Protein AF-X1DL92-F1 (afdb_monomer_lite)

Sequence (119 aa):
MEKFINFISDNTEAPFLIDSPSVDVKISGVKYAMEVGLKRRIVYNSIIPESEPKELEAIKEAGVENVIVLAYKGGAITSKDRIKAVMEFLPRVEEAGIVKPIIDTYVFDIPSLSLATKA

pLDDT: mean 94.38, std 3.12, range [76.06, 98.25]

Secondary structure (DSSP, 8-state):
-HHHHHHHHHH--S-EEEE-S-HHHHHHHHHHHHHTT-TTTEEEEEE-TT--HHHHHHHHHHT--EEEEE---TT--SHHHHHHHHHHHHHHHHHTT--EEEEE----STTTHHHHTT-

Structure (mmCIF, N/CA/C/O backbone):
data_AF-X1DL92-F1
#
_entry.id   AF-X1DL92-F1
#
loop_
_atom_site.group_PDB
_atom_site.id
_atom_site.type_symbol
_atom_site.label_atom_id
_atom_site.label_alt_id
_atom_site.label_comp_id
_atom_site.label_asym_id
_atom_site.label_entity_id
_atom_site.label_seq_id
_atom_site.pdbx_PDB_ins_code
_at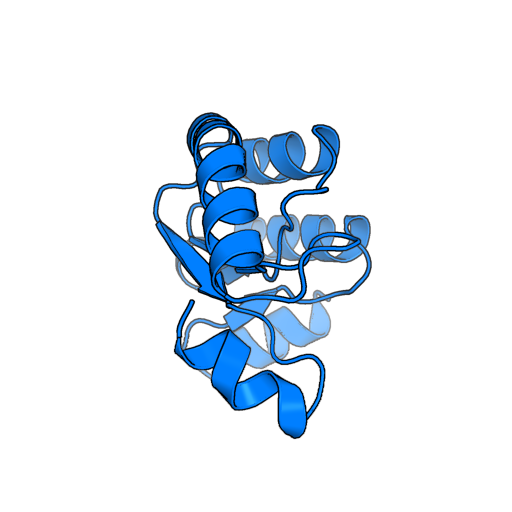om_site.Cartn_x
_atom_site.Cartn_y
_atom_site.Cartn_z
_atom_site.occupancy
_atom_site.B_iso_or_equiv
_atom_site.auth_seq_id
_atom_site.auth_comp_id
_atom_site.auth_asym_id
_atom_site.auth_atom_id
_atom_site.pdbx_PDB_model_num
ATOM 1 N N . MET A 1 1 ? -15.053 9.324 2.665 1.00 92.94 1 MET A N 1
ATOM 2 C CA . MET A 1 1 ? -14.355 8.138 3.196 1.00 92.94 1 MET A CA 1
ATOM 3 C C . MET A 1 1 ? -15.030 7.624 4.467 1.00 92.94 1 MET A C 1
ATOM 5 O O . MET A 1 1 ? -15.488 6.495 4.458 1.00 92.94 1 MET A O 1
ATOM 9 N N . GLU A 1 2 ? -15.208 8.454 5.498 1.00 95.81 2 GLU A N 1
ATOM 10 C CA . GLU A 1 2 ? -15.801 8.081 6.804 1.00 95.81 2 GLU A CA 1
ATOM 11 C C . GLU A 1 2 ? -17.098 7.257 6.727 1.00 95.81 2 GLU A C 1
ATOM 13 O O . GLU A 1 2 ? -17.177 6.181 7.307 1.00 95.81 2 GLU A O 1
ATOM 18 N N . LYS A 1 3 ? -18.092 7.698 5.936 1.00 97.38 3 LYS A N 1
ATOM 19 C CA . LYS A 1 3 ? -19.358 6.958 5.754 1.00 97.38 3 LYS A CA 1
ATOM 20 C C . LYS A 1 3 ? -19.151 5.515 5.274 1.00 97.38 3 LYS A C 1
ATOM 22 O O . LYS A 1 3 ? -19.897 4.632 5.679 1.00 97.38 3 LYS A O 1
ATOM 27 N N . PHE A 1 4 ? -18.155 5.282 4.416 1.00 97.75 4 PHE A N 1
ATOM 28 C CA . PHE A 1 4 ? -17.826 3.947 3.914 1.00 97.75 4 PHE A CA 1
ATOM 29 C C . PHE A 1 4 ? -17.064 3.124 4.950 1.00 97.75 4 PHE A C 1
ATOM 31 O O . PHE A 1 4 ? -17.328 1.932 5.067 1.00 97.75 4 PHE A O 1
ATOM 38 N N . ILE A 1 5 ? -16.174 3.762 5.721 1.00 97.81 5 ILE A N 1
ATOM 39 C CA . ILE A 1 5 ? -15.469 3.119 6.836 1.00 97.81 5 ILE A CA 1
ATOM 40 C C . ILE A 1 5 ? -16.477 2.621 7.877 1.00 97.81 5 ILE A C 1
ATOM 42 O O . ILE A 1 5 ? -16.413 1.455 8.239 1.00 97.81 5 ILE A O 1
ATOM 46 N N . ASN A 1 6 ? -17.448 3.449 8.276 1.00 97.69 6 ASN A N 1
ATOM 47 C CA . ASN A 1 6 ? -18.482 3.040 9.236 1.00 97.69 6 ASN A CA 1
ATOM 48 C C . ASN A 1 6 ? -19.351 1.915 8.683 1.00 97.69 6 ASN A C 1
ATOM 50 O O . ASN A 1 6 ? -19.563 0.898 9.333 1.00 97.69 6 ASN A O 1
ATOM 54 N N . PHE A 1 7 ? -19.803 2.059 7.435 1.00 98.25 7 PHE A N 1
ATOM 55 C CA . PHE A 1 7 ? -20.598 1.018 6.799 1.00 98.25 7 PHE A CA 1
ATOM 56 C C . PHE A 1 7 ? -19.869 -0.332 6.792 1.00 98.25 7 PHE A C 1
ATOM 58 O O . PHE A 1 7 ? -20.466 -1.344 7.151 1.00 98.25 7 PHE A O 1
ATOM 65 N N . ILE A 1 8 ? -18.587 -0.370 6.411 1.00 97.88 8 ILE A N 1
ATOM 66 C CA . ILE A 1 8 ? -17.852 -1.637 6.359 1.00 97.88 8 ILE A CA 1
ATOM 67 C C . ILE A 1 8 ? -17.492 -2.151 7.758 1.00 97.88 8 ILE A C 1
ATOM 69 O O . ILE A 1 8 ? -17.568 -3.357 7.985 1.00 97.88 8 ILE A O 1
ATOM 73 N N . SER A 1 9 ? -17.150 -1.278 8.711 1.00 96.88 9 SER A N 1
ATOM 74 C CA . SER A 1 9 ? -16.814 -1.698 10.075 1.00 96.88 9 SER A CA 1
ATOM 75 C C . SER A 1 9 ? -18.001 -2.300 10.813 1.00 96.88 9 SER A C 1
ATOM 77 O O . SER A 1 9 ? -17.802 -3.249 11.563 1.00 96.88 9 SER A O 1
ATOM 79 N N . ASP A 1 10 ? -19.212 -1.801 10.557 1.00 97.75 10 ASP A N 1
ATOM 80 C CA . ASP A 1 10 ? -20.441 -2.253 11.220 1.00 97.75 10 ASP A CA 1
ATOM 81 C C . ASP A 1 10 ? -20.980 -3.573 10.646 1.00 97.75 10 ASP A C 1
ATOM 83 O O . ASP A 1 10 ? -21.761 -4.265 11.296 1.00 97.75 10 ASP A O 1
ATOM 87 N N . ASN A 1 11 ? -20.593 -3.924 9.414 1.00 98.19 11 ASN A N 1
ATOM 88 C CA . ASN A 1 11 ? -21.170 -5.056 8.680 1.00 98.19 11 ASN A CA 1
ATOM 89 C C . ASN A 1 11 ? -20.204 -6.233 8.481 1.00 98.19 11 ASN A C 1
ATOM 91 O O . ASN A 1 11 ? -20.610 -7.283 7.983 1.00 98.19 11 ASN A O 1
ATOM 95 N N . THR A 1 12 ? -18.927 -6.090 8.833 1.00 97.56 12 THR A N 1
ATOM 96 C CA . THR A 1 12 ? -17.949 -7.181 8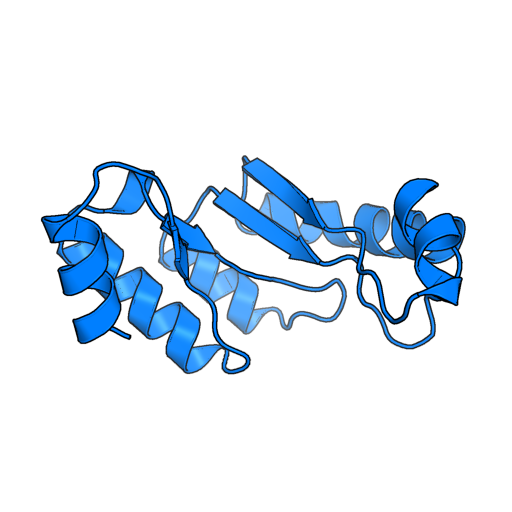.754 1.00 97.56 12 THR A CA 1
ATOM 97 C C . THR A 1 12 ? -16.787 -6.940 9.707 1.00 97.56 12 THR A C 1
ATOM 99 O O . THR A 1 12 ? -16.496 -5.798 10.037 1.00 97.56 12 THR A O 1
ATOM 102 N N . GLU A 1 13 ? -16.081 -8.005 10.093 1.00 96.50 13 GLU A N 1
ATOM 103 C CA . GLU A 1 13 ? -14.789 -7.941 10.799 1.00 96.50 13 GLU A CA 1
ATOM 104 C C . GLU A 1 13 ? -13.582 -8.086 9.862 1.00 96.50 13 GLU A C 1
ATOM 106 O O . GLU A 1 13 ? -12.429 -8.002 10.290 1.00 96.50 13 GLU A O 1
ATOM 111 N N . ALA A 1 14 ? -13.827 -8.285 8.564 1.00 97.31 14 ALA A N 1
ATOM 112 C CA . ALA A 1 14 ? -12.762 -8.396 7.580 1.00 97.31 14 ALA A CA 1
ATOM 113 C C . ALA A 1 14 ? -11.900 -7.117 7.535 1.00 97.31 14 ALA A C 1
ATOM 115 O O . ALA A 1 14 ? -12.404 -6.007 7.783 1.00 97.31 14 ALA A O 1
ATOM 116 N N . PRO A 1 15 ? -10.601 -7.249 7.212 1.00 96.06 15 PRO A N 1
ATOM 117 C CA . PRO A 1 15 ? -9.789 -6.102 6.850 1.00 96.06 15 PRO A CA 1
ATOM 118 C C . PRO A 1 15 ? -10.274 -5.499 5.526 1.00 96.06 15 PRO A C 1
ATOM 120 O O . PRO A 1 15 ? -10.863 -6.189 4.692 1.00 96.06 15 PRO A O 1
ATOM 123 N N . PHE A 1 16 ? -10.010 -4.214 5.321 1.00 97.25 16 PHE A N 1
ATOM 124 C CA . PHE A 1 16 ? -10.427 -3.484 4.128 1.00 97.25 16 PHE A CA 1
ATOM 125 C C . PHE A 1 16 ? -9.368 -2.472 3.686 1.00 97.25 16 PHE A C 1
ATOM 127 O O . PHE A 1 16 ? -8.517 -2.032 4.465 1.00 97.25 16 PHE A O 1
ATOM 134 N N . LEU A 1 17 ? -9.428 -2.115 2.405 1.00 97.62 17 LEU A N 1
ATOM 135 C CA . LEU A 1 17 ? -8.522 -1.149 1.803 1.00 97.62 17 LEU A CA 1
ATOM 136 C C . LEU A 1 17 ? -9.050 0.273 2.010 1.00 97.62 17 LEU A C 1
ATOM 138 O O . LEU A 1 17 ? -10.218 0.555 1.735 1.00 97.62 17 LEU A O 1
ATOM 142 N N . ILE A 1 18 ? -8.179 1.180 2.447 1.00 97.19 18 ILE A N 1
ATOM 143 C CA . ILE A 1 18 ? -8.396 2.618 2.277 1.00 97.19 18 ILE A CA 1
ATOM 144 C C . ILE A 1 18 ? -7.874 2.973 0.891 1.00 97.19 18 ILE A C 1
ATOM 146 O O . ILE A 1 18 ? -6.661 3.025 0.689 1.00 97.19 18 ILE A O 1
ATOM 150 N N . ASP A 1 19 ? -8.795 3.189 -0.043 1.00 97.00 19 ASP A N 1
ATOM 151 C CA . ASP A 1 19 ? -8.485 3.338 -1.462 1.00 97.00 19 ASP A CA 1
ATOM 152 C C . ASP A 1 19 ? -9.055 4.638 -2.031 1.00 97.00 19 ASP A C 1
ATOM 154 O O . ASP A 1 19 ? -10.230 4.971 -1.848 1.00 97.00 19 ASP A O 1
ATOM 158 N N . SER A 1 20 ? -8.190 5.404 -2.685 1.00 95.62 20 SER A N 1
ATOM 159 C CA . SER A 1 20 ? -8.539 6.626 -3.395 1.00 95.62 20 SER A CA 1
ATOM 160 C C . SER A 1 20 ? -7.368 7.062 -4.281 1.00 95.62 20 SER A C 1
ATOM 162 O O . SER A 1 20 ? -6.218 7.005 -3.840 1.00 95.62 20 SER A O 1
ATOM 164 N N . PRO A 1 21 ? -7.631 7.617 -5.480 1.00 91.69 21 PRO A N 1
ATOM 165 C CA . PRO A 1 21 ? -6.584 8.225 -6.303 1.00 91.69 21 PRO A CA 1
ATOM 166 C C . PRO A 1 21 ? -5.986 9.491 -5.665 1.00 91.69 21 PRO A C 1
ATOM 168 O O . PRO A 1 21 ? -4.899 9.921 -6.034 1.00 91.69 21 PRO A O 1
ATOM 171 N N . SER A 1 22 ? -6.689 10.112 -4.712 1.00 93.69 22 SER A N 1
ATOM 172 C CA . SER A 1 22 ? -6.203 11.266 -3.953 1.00 93.69 22 SER A CA 1
ATOM 173 C C . SER A 1 22 ? -5.524 10.827 -2.656 1.00 93.69 22 SER A C 1
ATOM 175 O O . SER A 1 22 ? -6.163 10.201 -1.802 1.00 93.69 22 SER A O 1
ATOM 177 N N . VAL A 1 23 ? -4.260 11.230 -2.490 1.00 91.81 23 VAL A N 1
ATOM 178 C CA . VAL A 1 23 ? -3.463 11.032 -1.268 1.00 91.81 23 VAL A CA 1
ATOM 179 C C . VAL A 1 23 ? -4.152 11.648 -0.052 1.00 91.81 23 VAL A C 1
ATOM 181 O O . VAL A 1 23 ? -4.310 10.972 0.962 1.00 91.81 23 VAL A O 1
ATOM 184 N N . ASP A 1 24 ? -4.643 12.884 -0.163 1.00 92.62 24 ASP A N 1
ATOM 185 C CA . ASP A 1 24 ? -5.295 13.589 0.948 1.00 92.62 24 ASP A CA 1
ATOM 186 C C . ASP A 1 24 ? -6.532 12.838 1.460 1.00 92.62 24 ASP A C 1
ATOM 188 O O . ASP A 1 24 ? -6.741 12.712 2.669 1.00 92.62 24 ASP A O 1
ATOM 192 N N . VAL A 1 25 ? -7.323 12.260 0.548 1.00 95.69 25 VAL A N 1
ATOM 193 C CA . VAL A 1 25 ? -8.487 11.437 0.908 1.00 95.69 25 VAL A CA 1
ATOM 194 C C . VAL A 1 25 ? -8.058 10.144 1.607 1.00 95.69 25 VAL A C 1
ATOM 196 O O . VAL A 1 25 ? -8.697 9.757 2.589 1.00 95.69 25 VAL A O 1
ATOM 199 N N . LYS A 1 26 ? -6.978 9.487 1.156 1.00 94.88 26 LYS A N 1
ATOM 200 C CA . LYS A 1 26 ? -6.442 8.291 1.830 1.00 94.88 26 LYS A CA 1
ATOM 201 C C . LYS A 1 26 ? -5.949 8.628 3.236 1.00 94.88 26 LYS A C 1
ATOM 203 O O . LYS A 1 26 ? -6.324 7.947 4.184 1.00 94.88 26 LYS A O 1
ATOM 208 N N . ILE A 1 27 ? -5.170 9.699 3.396 1.00 92.88 27 ILE A N 1
ATOM 209 C CA . ILE A 1 27 ? -4.647 10.130 4.702 1.00 92.88 27 ILE A CA 1
ATOM 210 C C . ILE A 1 27 ? -5.781 10.516 5.657 1.00 92.88 27 ILE A C 1
ATOM 212 O O . ILE A 1 27 ? -5.767 10.101 6.815 1.00 92.88 27 ILE A O 1
ATOM 216 N N . SER A 1 28 ? -6.794 11.247 5.185 1.00 94.50 28 SER A N 1
ATOM 217 C CA . SER A 1 28 ? -7.995 11.542 5.979 1.00 94.50 28 SER A CA 1
ATOM 218 C C . SER A 1 28 ? -8.726 10.262 6.405 1.00 94.50 28 SER A C 1
ATOM 220 O O . SER A 1 28 ? -9.087 10.123 7.572 1.00 94.50 28 SER A O 1
ATOM 222 N N . GLY A 1 29 ? -8.876 9.292 5.497 1.00 96.00 29 GLY A N 1
ATOM 223 C CA . GLY A 1 29 ? -9.473 7.988 5.792 1.00 96.00 29 GLY A CA 1
ATOM 224 C C . GLY A 1 29 ? -8.712 7.181 6.837 1.00 96.00 29 GLY A C 1
ATOM 225 O O . GLY A 1 29 ? -9.318 6.629 7.750 1.00 96.00 29 GLY A O 1
ATOM 226 N N . VAL A 1 30 ? -7.384 7.142 6.723 1.00 95.31 30 VAL A N 1
ATOM 227 C CA . VAL A 1 30 ? -6.509 6.492 7.702 1.00 95.31 30 VAL A CA 1
ATOM 228 C C . VAL A 1 30 ? -6.667 7.135 9.073 1.00 95.31 30 VAL A C 1
ATOM 230 O O . VAL A 1 30 ? -6.873 6.414 10.043 1.00 95.31 30 VAL A O 1
ATOM 233 N N . LYS A 1 31 ? -6.590 8.470 9.165 1.00 94.38 31 LYS A N 1
ATOM 234 C CA . LYS A 1 31 ? -6.723 9.190 10.441 1.00 94.38 31 LYS A CA 1
ATOM 235 C C . LYS A 1 31 ? -8.041 8.848 11.126 1.00 94.38 31 LYS A C 1
ATOM 237 O O . LYS A 1 31 ? -8.027 8.416 12.274 1.00 94.38 31 LYS A O 1
ATOM 242 N N . TYR A 1 32 ? -9.141 8.913 10.381 1.00 96.19 32 TYR A N 1
ATOM 243 C CA . TYR A 1 32 ? -10.449 8.526 10.894 1.00 96.19 32 TYR A CA 1
ATOM 244 C C . TYR A 1 32 ? -10.484 7.069 11.373 1.00 96.19 32 TYR A C 1
ATOM 246 O O . TYR A 1 32 ? -10.922 6.787 12.483 1.00 96.19 32 TYR A O 1
ATOM 254 N N . ALA A 1 33 ? -9.968 6.128 10.576 1.00 95.69 33 ALA A N 1
ATOM 255 C CA . ALA A 1 33 ? -9.913 4.721 10.963 1.00 95.69 33 ALA A CA 1
ATOM 256 C C . ALA A 1 33 ? -9.076 4.481 12.233 1.00 95.69 33 ALA A C 1
ATOM 258 O O . ALA A 1 33 ? -9.416 3.605 13.028 1.00 95.69 33 ALA A O 1
ATOM 259 N N . MET A 1 34 ? -8.006 5.251 12.450 1.00 93.44 34 MET A N 1
ATOM 260 C CA . MET A 1 34 ? -7.239 5.204 13.698 1.00 93.44 34 MET A CA 1
ATOM 261 C C . MET A 1 34 ? -8.063 5.714 14.885 1.00 93.44 34 MET A C 1
ATOM 263 O O . MET A 1 34 ? -8.077 5.060 15.927 1.00 93.44 34 MET A O 1
ATOM 267 N N . GLU A 1 35 ? -8.780 6.830 14.723 1.00 94.56 35 GLU A N 1
ATOM 268 C CA . GLU A 1 35 ? -9.638 7.425 15.761 1.00 94.56 35 GLU A CA 1
ATOM 269 C C . GLU A 1 35 ? -10.735 6.464 16.233 1.00 94.56 35 GLU A C 1
ATOM 271 O O . GLU A 1 35 ? -10.995 6.366 17.432 1.00 94.56 35 GLU A O 1
ATOM 276 N N . VAL A 1 36 ? -11.332 5.701 15.314 1.00 95.69 36 VAL A N 1
ATOM 277 C CA . VAL A 1 36 ? -12.379 4.715 15.638 1.00 95.69 36 VAL A CA 1
ATOM 278 C C . VAL A 1 36 ? -11.833 3.322 15.988 1.00 95.69 36 VAL A C 1
ATOM 280 O O . VAL A 1 36 ? -12.592 2.362 16.095 1.00 95.69 36 VAL A O 1
ATOM 283 N N . GLY A 1 37 ? -10.517 3.178 16.184 1.00 94.56 37 GLY A N 1
ATOM 284 C CA . GLY A 1 37 ? -9.905 1.938 16.677 1.00 94.56 37 GLY A CA 1
ATOM 285 C C . GLY A 1 37 ? -9.727 0.827 15.634 1.00 94.56 37 GLY A C 1
ATOM 286 O O . GLY A 1 37 ? -9.468 -0.322 15.990 1.00 94.56 37 GLY A O 1
ATOM 287 N N . LEU A 1 38 ? -9.795 1.144 14.340 1.00 95.44 38 LEU A N 1
ATOM 288 C CA . LEU A 1 38 ? -9.699 0.182 13.233 1.00 95.44 38 LEU A CA 1
ATOM 289 C C . LEU A 1 38 ? -8.263 -0.030 12.722 1.00 95.44 38 LEU A C 1
ATOM 291 O O . LEU A 1 38 ? -8.071 -0.633 11.666 1.00 95.44 38 LEU A O 1
ATOM 295 N N . LYS A 1 39 ? -7.237 0.395 13.477 1.00 92.12 39 LYS A N 1
ATOM 296 C CA . LYS A 1 39 ? -5.809 0.310 13.093 1.00 92.12 39 LYS A CA 1
ATOM 297 C C . LYS A 1 39 ? -5.413 -1.035 12.473 1.00 92.12 39 LYS A C 1
ATOM 299 O O . LYS A 1 39 ? -4.703 -1.080 11.475 1.00 92.12 39 LYS A O 1
ATOM 304 N N . ARG A 1 40 ? -5.849 -2.148 13.074 1.00 91.69 40 ARG A N 1
ATOM 305 C CA . ARG A 1 40 ? -5.475 -3.508 12.637 1.00 91.69 40 ARG A CA 1
ATOM 306 C C . ARG A 1 40 ? -6.272 -4.023 11.437 1.00 91.69 40 ARG A C 1
ATOM 308 O O . ARG A 1 40 ? -5.922 -5.073 10.908 1.00 91.69 40 ARG A O 1
ATOM 315 N N . ARG A 1 41 ? -7.338 -3.323 11.047 1.00 94.38 41 ARG A N 1
ATOM 316 C CA . ARG A 1 41 ? -8.269 -3.721 9.984 1.00 94.38 41 ARG A CA 1
ATOM 317 C C . ARG A 1 41 ? -8.044 -2.960 8.680 1.00 94.38 41 ARG A C 1
ATOM 319 O O . ARG A 1 41 ? -8.544 -3.396 7.651 1.00 94.38 41 ARG A O 1
ATOM 326 N N . ILE A 1 42 ? -7.286 -1.867 8.701 1.00 95.69 42 ILE A N 1
ATOM 327 C CA . ILE A 1 42 ? -7.000 -1.098 7.491 1.00 95.69 42 ILE A CA 1
ATOM 328 C C . ILE A 1 42 ? -5.716 -1.552 6.796 1.00 95.69 42 ILE A C 1
ATOM 330 O O . ILE A 1 42 ? -4.711 -1.889 7.433 1.00 95.69 42 ILE A O 1
ATOM 334 N N . VAL A 1 43 ? -5.753 -1.490 5.470 1.00 96.94 43 VAL A N 1
ATOM 335 C CA . VAL A 1 43 ? -4.588 -1.576 4.587 1.00 96.94 43 VAL A CA 1
ATOM 336 C C . VAL A 1 43 ? -4.609 -0.355 3.672 1.00 96.94 43 VAL A C 1
ATOM 338 O O . VAL A 1 43 ? -5.640 -0.034 3.081 1.00 96.94 43 VAL A O 1
ATOM 341 N N . TYR A 1 44 ? -3.491 0.355 3.561 1.00 97.50 44 TYR A N 1
ATOM 342 C CA . TYR A 1 44 ? -3.394 1.523 2.685 1.00 97.50 44 TYR A CA 1
ATOM 343 C C . TYR A 1 44 ? -3.234 1.086 1.228 1.00 97.50 44 TYR A C 1
ATOM 345 O O . TYR A 1 44 ? -2.263 0.398 0.912 1.00 97.50 44 TYR A O 1
ATOM 353 N N . ASN A 1 45 ? -4.148 1.491 0.343 1.00 97.50 45 ASN A N 1
ATOM 354 C CA . ASN A 1 45 ? -4.069 1.195 -1.086 1.00 97.50 45 ASN A CA 1
ATOM 355 C C . ASN A 1 45 ? -3.944 2.481 -1.905 1.00 97.50 45 ASN A C 1
ATOM 357 O O . ASN A 1 45 ? -4.854 3.300 -1.913 1.00 97.50 45 ASN A O 1
ATOM 361 N N . SER A 1 46 ? -2.856 2.719 -2.622 1.00 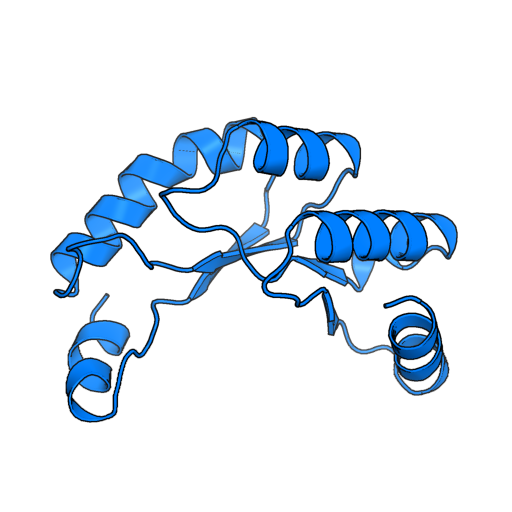97.19 46 SER A N 1
ATOM 362 C CA . SER A 1 46 ? -1.525 2.093 -2.581 1.00 97.19 46 SER A CA 1
ATOM 363 C C . SER A 1 46 ? -0.466 3.194 -2.508 1.00 97.19 46 SER A C 1
ATOM 365 O O . SER A 1 46 ? -0.796 4.377 -2.608 1.00 97.19 46 SER A O 1
ATOM 367 N N . ILE A 1 47 ? 0.800 2.823 -2.339 1.00 97.06 47 ILE A N 1
ATOM 368 C CA . ILE A 1 47 ? 1.944 3.674 -2.697 1.00 97.06 47 ILE A CA 1
ATOM 369 C C . ILE A 1 47 ? 2.611 3.124 -3.955 1.00 97.06 47 ILE A C 1
ATOM 371 O O . ILE A 1 47 ? 2.538 1.925 -4.224 1.00 97.06 47 ILE A O 1
ATOM 375 N N . ILE A 1 48 ? 3.281 3.990 -4.706 1.00 96.81 48 ILE A N 1
ATOM 376 C CA . ILE A 1 48 ? 4.014 3.630 -5.924 1.00 96.81 48 ILE A CA 1
ATOM 377 C C . ILE A 1 48 ? 5.497 4.001 -5.780 1.00 96.81 48 ILE A C 1
ATOM 379 O O . ILE A 1 48 ? 5.824 4.870 -4.975 1.00 96.81 48 ILE A O 1
ATOM 383 N N . PRO A 1 49 ? 6.414 3.417 -6.573 1.00 96.25 49 PRO A N 1
ATOM 384 C CA . PRO A 1 49 ? 7.823 3.820 -6.609 1.00 96.25 49 PRO A CA 1
ATOM 385 C C . PRO A 1 49 ? 8.076 5.331 -6.758 1.00 96.25 49 PRO A C 1
ATOM 387 O O . PRO A 1 49 ? 9.110 5.837 -6.319 1.00 96.25 49 PRO A O 1
ATOM 390 N N . GLU A 1 50 ? 7.138 6.051 -7.374 1.00 94.81 50 GLU A N 1
ATOM 391 C CA . GLU A 1 50 ? 7.190 7.503 -7.588 1.00 94.81 50 GLU A CA 1
ATOM 392 C C . GLU A 1 50 ? 6.488 8.311 -6.476 1.00 94.81 50 GLU A C 1
ATOM 394 O O . GLU A 1 50 ? 6.425 9.533 -6.570 1.00 94.81 50 GLU A O 1
ATOM 399 N N . SER A 1 51 ? 5.995 7.663 -5.409 1.00 94.88 51 SER A N 1
ATOM 400 C CA . SER A 1 51 ? 5.345 8.330 -4.275 1.00 94.88 51 SER A CA 1
ATOM 401 C C . SER A 1 51 ? 6.272 9.365 -3.636 1.00 94.88 51 SER A C 1
ATOM 403 O O . SER A 1 51 ? 7.454 9.110 -3.351 1.00 94.88 51 SER A O 1
ATOM 405 N N . GLU A 1 52 ? 5.716 10.549 -3.393 1.00 92.69 52 GLU A N 1
ATOM 406 C CA . GLU A 1 52 ? 6.436 11.673 -2.806 1.00 92.69 52 GLU A CA 1
ATOM 407 C C . GLU A 1 52 ? 6.783 11.412 -1.330 1.00 92.69 52 GLU A C 1
ATOM 409 O O . GLU A 1 52 ? 6.023 10.743 -0.623 1.00 92.69 52 GLU A O 1
ATOM 414 N N . PRO A 1 53 ? 7.893 11.978 -0.814 1.00 92.94 53 PRO A N 1
ATOM 415 C CA . PRO A 1 53 ? 8.267 11.846 0.596 1.00 92.94 53 PRO A CA 1
ATOM 416 C C . PRO A 1 53 ? 7.141 12.214 1.570 1.00 92.94 53 PRO A C 1
ATOM 418 O O . PRO A 1 53 ? 6.935 11.515 2.556 1.00 92.94 53 PRO A O 1
ATOM 421 N N . LYS A 1 54 ? 6.348 13.242 1.241 1.00 91.38 54 LYS A N 1
ATOM 422 C CA . LYS A 1 54 ? 5.227 13.709 2.066 1.00 91.38 54 LYS A CA 1
ATOM 423 C C . LYS A 1 54 ? 4.149 12.638 2.289 1.00 91.38 54 LYS A C 1
ATOM 425 O O . LYS A 1 54 ? 3.560 12.582 3.365 1.00 91.38 54 LYS A O 1
ATOM 430 N N . GLU A 1 55 ? 3.875 11.789 1.294 1.00 93.62 55 GLU A N 1
ATOM 431 C CA . GLU A 1 55 ? 2.916 10.684 1.447 1.00 93.62 55 GLU A CA 1
ATOM 432 C C . GLU A 1 55 ? 3.457 9.634 2.426 1.00 93.62 55 GLU A C 1
ATOM 434 O O . GLU A 1 55 ? 2.738 9.198 3.325 1.00 93.62 55 GLU A O 1
ATOM 439 N N . LEU A 1 56 ? 4.740 9.282 2.302 1.00 94.69 56 LEU A N 1
ATOM 440 C CA . LEU A 1 56 ? 5.406 8.318 3.183 1.00 94.69 56 LEU A CA 1
ATOM 441 C C . LEU A 1 56 ? 5.512 8.826 4.627 1.00 94.69 56 LEU A C 1
ATOM 443 O O . LEU A 1 56 ? 5.275 8.067 5.565 1.00 94.69 56 LEU A O 1
ATOM 447 N N . GLU A 1 57 ? 5.811 10.111 4.814 1.00 93.19 57 GLU A N 1
ATOM 448 C CA . GLU A 1 57 ? 5.806 10.764 6.128 1.00 93.19 57 GLU A CA 1
ATOM 449 C C . GLU A 1 57 ? 4.416 10.717 6.765 1.00 93.19 57 GLU A C 1
ATOM 451 O O . GLU A 1 57 ? 4.283 10.316 7.918 1.00 93.19 57 GLU A O 1
ATOM 456 N N . ALA A 1 58 ? 3.363 11.025 6.005 1.00 90.31 58 ALA A N 1
ATOM 457 C CA . ALA A 1 58 ? 1.997 10.973 6.515 1.00 90.31 58 ALA A CA 1
ATOM 458 C C . ALA A 1 58 ? 1.561 9.542 6.896 1.00 90.31 58 ALA A C 1
ATOM 460 O O . ALA A 1 58 ? 0.846 9.356 7.883 1.00 90.31 58 ALA A O 1
ATOM 461 N N . ILE A 1 59 ? 2.007 8.523 6.153 1.00 92.12 59 ILE A N 1
ATOM 462 C CA . ILE A 1 59 ? 1.795 7.103 6.492 1.00 92.12 59 ILE A CA 1
ATOM 463 C C . ILE A 1 59 ? 2.512 6.746 7.800 1.00 92.12 59 ILE A C 1
ATOM 465 O O . ILE A 1 59 ? 1.917 6.105 8.674 1.00 92.12 59 ILE A O 1
ATOM 469 N N . LYS A 1 60 ? 3.761 7.198 7.952 1.00 92.88 60 LYS A N 1
ATOM 470 C CA . LYS A 1 60 ? 4.576 6.998 9.155 1.00 92.88 60 LYS A CA 1
ATOM 471 C C . LYS A 1 60 ? 3.944 7.644 10.383 1.00 92.88 60 LYS A C 1
ATOM 473 O O . LYS A 1 60 ? 3.789 6.981 11.406 1.00 92.88 60 LYS A O 1
ATOM 478 N N . GLU A 1 61 ? 3.540 8.908 10.279 1.00 91.19 61 GLU A N 1
ATOM 479 C CA . GLU A 1 61 ? 2.856 9.651 11.347 1.00 91.19 61 GLU A CA 1
ATOM 480 C C . GLU A 1 61 ? 1.539 8.991 11.753 1.00 91.19 61 GLU A C 1
ATOM 482 O O . GLU A 1 61 ? 1.209 8.924 12.936 1.00 91.19 61 GLU A O 1
ATOM 487 N N . ALA A 1 62 ? 0.798 8.462 10.779 1.00 86.00 62 ALA A N 1
ATOM 488 C CA . ALA A 1 62 ? -0.434 7.737 11.040 1.00 86.00 62 ALA A CA 1
ATOM 489 C C . ALA A 1 62 ? -0.206 6.340 11.648 1.00 86.00 62 ALA A C 1
ATOM 491 O O . ALA A 1 62 ? -1.160 5.721 12.117 1.00 86.00 62 ALA A O 1
ATOM 492 N N . GLY A 1 63 ? 1.029 5.828 11.651 1.00 87.31 63 GLY A N 1
ATOM 493 C CA . GLY A 1 63 ? 1.377 4.523 12.212 1.00 87.31 63 GLY A CA 1
ATOM 494 C C . GLY A 1 63 ? 0.763 3.347 11.450 1.00 87.31 63 GLY A C 1
ATOM 495 O O . GLY A 1 63 ? 0.394 2.341 12.069 1.00 87.31 63 GLY A O 1
ATOM 496 N N . VAL A 1 64 ? 0.598 3.478 10.131 1.00 90.56 64 VAL A N 1
ATOM 497 C CA . VAL A 1 64 ? 0.083 2.405 9.270 1.00 90.56 64 VAL A CA 1
ATOM 498 C C . VAL A 1 64 ? 1.201 1.425 8.933 1.00 90.56 64 VAL A C 1
ATOM 500 O O . VAL A 1 64 ? 2.227 1.796 8.378 1.00 90.56 64 VAL A O 1
ATOM 503 N N . GLU A 1 65 ? 0.967 0.147 9.223 1.00 88.75 65 GLU A N 1
ATOM 504 C CA . GLU A 1 65 ? 1.951 -0.921 9.002 1.00 88.75 65 GLU A CA 1
ATOM 505 C C . GLU A 1 65 ? 1.686 -1.739 7.729 1.00 88.75 65 GLU A C 1
ATOM 507 O O . GLU A 1 65 ? 2.621 -2.312 7.168 1.00 88.75 65 GLU A O 1
ATOM 512 N N . ASN A 1 66 ? 0.418 -1.828 7.302 1.00 93.06 66 ASN A N 1
ATOM 513 C CA . ASN A 1 66 ? -0.020 -2.641 6.165 1.00 93.06 66 ASN A CA 1
ATOM 514 C C . ASN A 1 66 ? -0.283 -1.735 4.960 1.00 93.06 66 ASN A C 1
ATOM 516 O O . ASN A 1 66 ? -1.222 -0.932 4.979 1.00 93.06 66 ASN A O 1
ATOM 520 N N . VAL A 1 67 ? 0.523 -1.873 3.912 1.00 97.12 67 VAL A N 1
ATOM 521 C CA . VAL A 1 67 ? 0.455 -1.000 2.735 1.00 97.12 67 VAL A CA 1
ATOM 522 C C . VAL A 1 67 ? 0.601 -1.830 1.470 1.00 97.12 67 VAL A C 1
ATOM 524 O O . VAL A 1 67 ? 1.466 -2.702 1.391 1.00 97.12 67 VAL A O 1
ATOM 527 N N . ILE A 1 68 ? -0.227 -1.545 0.468 1.00 98.06 68 ILE A N 1
ATOM 528 C CA . ILE A 1 68 ? -0.030 -2.064 -0.883 1.00 98.06 68 ILE A CA 1
ATOM 529 C C . ILE A 1 68 ? 1.039 -1.220 -1.575 1.00 98.06 68 ILE A C 1
ATOM 531 O O . ILE A 1 68 ? 0.891 -0.004 -1.711 1.00 98.06 68 ILE A O 1
ATOM 535 N N . VAL A 1 69 ? 2.104 -1.876 -2.025 1.00 97.88 69 VAL A N 1
ATOM 536 C CA . VAL A 1 69 ? 3.114 -1.300 -2.913 1.00 97.88 69 VAL A CA 1
ATOM 537 C C . VAL A 1 69 ? 2.741 -1.699 -4.330 1.00 97.88 69 VAL A C 1
ATOM 539 O O . VAL A 1 69 ? 2.914 -2.849 -4.735 1.00 97.88 69 VAL A O 1
ATOM 542 N N . LEU A 1 70 ? 2.210 -0.745 -5.078 1.00 97.38 70 LEU A N 1
ATOM 543 C CA . LEU A 1 70 ? 1.841 -0.934 -6.467 1.00 97.38 70 LEU A CA 1
ATOM 544 C C . LEU A 1 70 ? 3.083 -0.730 -7.338 1.00 97.38 70 LEU A C 1
ATOM 546 O O . LEU A 1 70 ? 3.661 0.355 -7.361 1.00 97.38 70 LEU A O 1
ATOM 550 N N . ALA A 1 71 ? 3.491 -1.763 -8.073 1.00 96.31 71 ALA A N 1
ATOM 551 C CA . ALA A 1 71 ? 4.669 -1.785 -8.944 1.00 96.31 71 ALA A CA 1
ATOM 552 C C . ALA A 1 71 ? 4.459 -0.986 -10.246 1.00 96.31 71 ALA 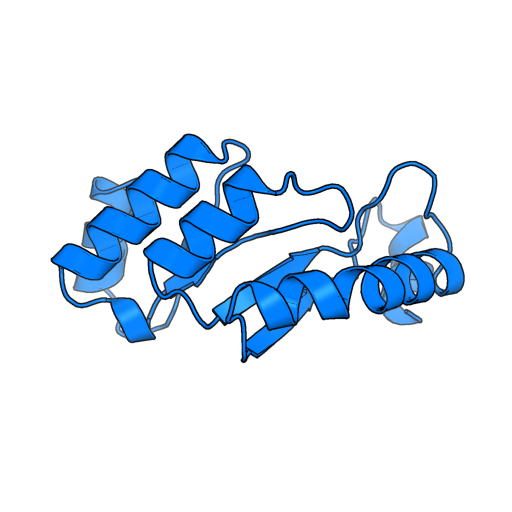A C 1
ATOM 554 O O . ALA A 1 71 ? 4.782 -1.443 -11.345 1.00 96.31 71 ALA A O 1
ATOM 555 N N . TYR A 1 72 ? 3.895 0.212 -10.121 1.00 94.50 72 TYR A N 1
ATOM 556 C CA . TYR A 1 72 ? 3.620 1.136 -11.204 1.00 94.50 72 TYR A CA 1
ATOM 557 C C . TYR A 1 72 ? 4.630 2.282 -11.185 1.00 94.50 72 TYR A C 1
ATOM 559 O O . TYR A 1 72 ? 4.698 3.058 -10.236 1.00 94.50 72 TYR A O 1
ATOM 567 N N . LYS A 1 73 ? 5.419 2.388 -12.250 1.00 93.56 73 LYS A N 1
ATOM 568 C CA . LYS A 1 73 ? 6.369 3.479 -12.470 1.00 93.56 73 LYS A CA 1
ATOM 569 C C . LYS A 1 73 ? 6.357 3.835 -13.946 1.00 93.56 73 LYS A C 1
ATOM 571 O O . LYS A 1 73 ? 6.356 2.928 -14.787 1.00 93.56 73 LYS A O 1
ATOM 576 N N . GLY A 1 74 ? 6.385 5.125 -14.268 1.00 91.50 74 GLY A N 1
ATOM 577 C CA . GLY A 1 74 ? 6.498 5.589 -15.650 1.00 91.50 74 GLY A CA 1
ATOM 578 C C . GLY A 1 74 ? 7.624 4.868 -16.406 1.00 91.50 74 GLY A C 1
ATOM 579 O O . GLY A 1 74 ? 8.781 4.883 -15.990 1.00 91.50 74 GLY A O 1
ATOM 580 N N . GLY A 1 75 ? 7.282 4.193 -17.508 1.00 86.38 75 GLY A N 1
ATOM 581 C CA . GLY A 1 75 ? 8.238 3.461 -18.351 1.00 86.38 75 GLY A CA 1
ATOM 582 C C . GLY A 1 75 ? 8.616 2.043 -17.890 1.00 86.38 75 GLY A C 1
ATOM 583 O O . GLY A 1 75 ? 9.293 1.343 -18.641 1.00 86.38 75 GLY A O 1
ATOM 584 N N . ALA A 1 76 ? 8.166 1.570 -16.723 1.00 90.69 76 ALA A N 1
ATOM 585 C CA . ALA A 1 76 ? 8.432 0.208 -16.244 1.00 90.69 76 ALA A CA 1
ATOM 586 C C . ALA A 1 76 ? 7.355 -0.786 -16.723 1.00 90.69 76 ALA A C 1
ATOM 588 O O . ALA A 1 76 ? 6.365 -1.040 -16.038 1.00 90.69 76 ALA A O 1
ATOM 589 N N . ILE A 1 77 ? 7.534 -1.358 -17.918 1.00 87.88 77 ILE A N 1
ATOM 590 C CA . ILE A 1 77 ? 6.517 -2.228 -18.543 1.00 87.88 77 ILE A CA 1
ATOM 591 C C . ILE A 1 77 ? 6.815 -3.716 -18.320 1.00 87.88 77 ILE A C 1
ATOM 593 O O . ILE A 1 77 ? 5.884 -4.495 -18.100 1.00 87.88 77 ILE A O 1
ATOM 597 N N . THR A 1 78 ? 8.086 -4.128 -18.358 1.00 93.94 78 THR A N 1
ATOM 598 C CA . THR A 1 78 ? 8.455 -5.547 -18.238 1.00 93.94 78 THR A CA 1
ATOM 599 C C . THR A 1 78 ? 8.466 -6.019 -16.784 1.00 93.94 78 THR A C 1
ATOM 601 O O . THR A 1 78 ? 8.628 -5.223 -15.861 1.00 93.94 78 THR A O 1
ATOM 604 N N . SER A 1 79 ? 8.373 -7.335 -16.564 1.00 95.38 79 SER A N 1
ATOM 605 C CA . SER A 1 79 ? 8.482 -7.931 -15.223 1.00 95.38 79 SER A CA 1
ATOM 606 C C . SER A 1 79 ? 9.771 -7.517 -14.508 1.00 95.38 79 SER A C 1
ATOM 608 O O . SER A 1 79 ? 9.754 -7.173 -13.332 1.00 95.38 79 SER A O 1
ATOM 610 N N . LYS A 1 80 ? 10.894 -7.476 -15.241 1.00 96.25 80 LYS A N 1
ATOM 611 C CA . LYS A 1 80 ? 12.197 -7.076 -14.694 1.00 96.25 80 LYS A CA 1
ATOM 612 C C . LYS A 1 80 ? 12.217 -5.612 -14.266 1.00 96.25 80 LYS A C 1
ATOM 614 O O . LYS A 1 80 ? 12.771 -5.308 -13.214 1.00 96.25 80 LYS A O 1
ATOM 619 N N . ASP A 1 81 ? 11.611 -4.726 -15.055 1.00 94.94 81 ASP A N 1
ATOM 620 C CA . ASP A 1 81 ? 11.568 -3.297 -14.729 1.00 94.94 81 ASP A CA 1
ATOM 621 C C . ASP A 1 81 ? 10.730 -3.041 -13.476 1.00 94.94 81 ASP A C 1
ATOM 623 O O . ASP A 1 81 ? 11.115 -2.229 -12.638 1.00 94.94 81 ASP A O 1
ATOM 627 N N . ARG A 1 82 ? 9.625 -3.778 -13.311 1.00 95.56 82 ARG A N 1
ATOM 628 C CA . ARG A 1 82 ? 8.761 -3.711 -12.123 1.00 95.56 82 ARG A CA 1
ATOM 629 C C . ARG A 1 82 ? 9.475 -4.202 -10.872 1.00 95.56 82 ARG A C 1
ATOM 631 O O . ARG A 1 82 ? 9.500 -3.479 -9.881 1.00 95.56 82 ARG A O 1
ATOM 638 N N . ILE A 1 83 ? 10.118 -5.374 -10.944 1.00 96.44 83 ILE A N 1
ATOM 639 C CA . ILE A 1 83 ? 10.946 -5.900 -9.847 1.00 96.44 83 ILE A CA 1
ATOM 640 C C . ILE A 1 83 ? 12.003 -4.867 -9.466 1.00 96.44 83 ILE A C 1
ATOM 642 O O . ILE A 1 83 ? 12.122 -4.512 -8.299 1.00 96.44 83 ILE A O 1
ATOM 646 N N . LYS A 1 84 ? 12.742 -4.337 -10.448 1.00 96.88 84 LYS A N 1
ATOM 647 C CA . LYS A 1 84 ? 13.777 -3.330 -10.203 1.00 96.88 84 LYS A CA 1
ATOM 648 C C . LYS A 1 84 ? 13.204 -2.085 -9.520 1.00 96.88 84 LYS A C 1
ATOM 650 O O . LYS A 1 84 ? 13.758 -1.649 -8.517 1.00 96.88 84 LYS A O 1
ATOM 655 N N . ALA A 1 85 ? 12.095 -1.546 -10.025 1.00 96.62 85 ALA A N 1
ATOM 656 C CA . ALA A 1 85 ? 11.457 -0.358 -9.465 1.00 96.62 85 ALA A CA 1
ATOM 657 C C . ALA A 1 85 ? 10.991 -0.566 -8.016 1.00 96.62 85 ALA A C 1
ATOM 659 O O . ALA A 1 85 ? 11.182 0.322 -7.189 1.00 96.62 85 ALA A O 1
ATOM 660 N N . VAL A 1 86 ? 10.417 -1.730 -7.698 1.00 96.62 86 VAL A N 1
ATOM 661 C CA . VAL A 1 86 ? 10.008 -2.071 -6.327 1.00 96.62 86 VAL A CA 1
ATOM 662 C C . VAL A 1 86 ? 11.229 -2.252 -5.429 1.00 96.62 86 VAL A C 1
ATOM 664 O O . VAL A 1 86 ? 11.276 -1.653 -4.362 1.00 96.62 86 VAL A O 1
ATOM 667 N N . MET A 1 87 ? 12.242 -3.007 -5.862 1.00 96.62 87 MET A N 1
ATOM 668 C CA . MET A 1 87 ? 13.454 -3.253 -5.070 1.00 96.62 87 MET A CA 1
ATOM 669 C C . MET A 1 87 ? 14.213 -1.963 -4.735 1.00 96.62 87 MET A C 1
ATOM 671 O O . MET A 1 87 ? 14.703 -1.817 -3.619 1.00 96.62 87 MET A O 1
ATOM 675 N N . GLU A 1 88 ? 14.283 -1.011 -5.668 1.00 96.56 88 GLU A N 1
ATOM 676 C CA . GLU A 1 88 ? 14.862 0.320 -5.424 1.00 96.56 88 GLU A CA 1
ATOM 677 C C . GLU A 1 88 ? 14.016 1.165 -4.458 1.00 96.56 88 GLU A C 1
ATOM 679 O O . GLU A 1 88 ? 14.541 2.054 -3.788 1.00 96.56 88 GLU A O 1
ATOM 684 N N . PHE A 1 89 ? 12.711 0.904 -4.380 1.00 96.50 89 PHE A N 1
ATOM 685 C CA . PHE A 1 89 ? 11.775 1.655 -3.549 1.00 96.50 89 PHE A CA 1
ATOM 686 C C . PHE A 1 89 ? 11.642 1.105 -2.123 1.00 96.50 89 PHE A C 1
ATOM 688 O O . PHE A 1 89 ? 11.441 1.889 -1.195 1.00 96.50 89 PHE A O 1
ATOM 695 N N . LEU A 1 90 ? 11.799 -0.209 -1.924 1.00 95.56 90 LEU A N 1
ATOM 696 C CA . LEU A 1 90 ? 11.648 -0.878 -0.624 1.00 95.56 90 LEU A CA 1
ATOM 697 C C . LEU A 1 90 ? 12.416 -0.216 0.539 1.00 95.56 90 LEU A C 1
ATOM 699 O O . LEU A 1 90 ? 11.810 -0.075 1.599 1.00 95.56 90 LEU A O 1
ATOM 703 N N . PRO A 1 91 ? 13.660 0.283 0.386 1.00 95.50 91 PRO A N 1
ATOM 704 C CA . PRO A 1 91 ? 14.341 0.977 1.482 1.00 95.50 91 PRO A CA 1
ATOM 705 C C . PRO A 1 91 ? 13.560 2.189 2.017 1.00 95.50 91 PRO A C 1
ATOM 707 O O . PRO A 1 91 ? 13.441 2.374 3.225 1.00 95.50 91 PRO A O 1
ATOM 710 N N . ARG A 1 92 ? 12.935 2.979 1.130 1.00 95.44 92 ARG A N 1
ATOM 711 C CA . ARG A 1 92 ? 12.098 4.130 1.523 1.00 95.44 92 ARG A CA 1
ATOM 712 C C . ARG A 1 92 ? 10.807 3.689 2.217 1.00 95.44 92 ARG A C 1
ATOM 714 O O . ARG A 1 92 ? 10.302 4.391 3.088 1.00 95.44 92 ARG A O 1
ATOM 721 N N . VAL A 1 93 ? 10.267 2.537 1.820 1.00 95.25 93 VAL A N 1
ATOM 722 C CA . VAL A 1 93 ? 9.085 1.915 2.441 1.00 95.25 93 VAL A CA 1
ATOM 723 C C . VAL A 1 93 ? 9.414 1.478 3.873 1.00 95.25 93 VAL A C 1
ATOM 725 O O . VAL A 1 93 ? 8.657 1.776 4.797 1.00 95.25 93 VAL A O 1
ATOM 728 N N . GLU A 1 94 ? 10.573 0.854 4.079 1.00 93.56 94 GLU A N 1
ATOM 729 C CA . GLU A 1 94 ? 11.059 0.451 5.404 1.00 93.56 94 GLU A CA 1
ATOM 730 C C . GLU A 1 94 ? 11.326 1.662 6.316 1.00 93.56 94 GLU A C 1
ATOM 732 O O . GLU A 1 94 ? 10.885 1.680 7.467 1.00 93.56 94 GLU A O 1
ATOM 737 N N . GLU A 1 95 ? 11.964 2.721 5.805 1.00 93.19 95 GLU A N 1
ATOM 738 C CA . GLU A 1 95 ? 12.203 3.977 6.541 1.00 93.19 95 GLU A CA 1
ATOM 739 C C . GLU A 1 95 ? 10.905 4.682 6.985 1.00 93.19 95 GLU A C 1
ATOM 741 O O . GLU A 1 95 ? 10.873 5.380 8.015 1.00 93.19 95 GLU A O 1
ATOM 746 N N . ALA A 1 96 ? 9.818 4.477 6.233 1.00 93.25 96 ALA A N 1
ATOM 747 C CA . ALA A 1 96 ? 8.476 4.952 6.559 1.00 93.25 96 ALA A CA 1
ATOM 748 C C . ALA A 1 96 ? 7.785 4.123 7.663 1.00 93.25 96 ALA A C 1
ATOM 750 O O . ALA A 1 96 ? 6.692 4.477 8.099 1.00 93.25 96 ALA A O 1
ATOM 751 N N . GLY A 1 97 ? 8.410 3.050 8.161 1.00 91.94 97 GLY A N 1
ATOM 752 C CA . GLY A 1 97 ? 7.853 2.189 9.210 1.00 91.94 97 GLY A CA 1
ATOM 753 C C . GLY A 1 97 ? 6.839 1.161 8.701 1.00 91.94 97 GLY A C 1
ATOM 754 O O . GLY A 1 97 ? 6.116 0.559 9.496 1.00 91.94 97 GLY A O 1
ATOM 755 N N . ILE A 1 98 ? 6.783 0.941 7.386 1.00 94.31 98 ILE A N 1
ATOM 756 C CA . ILE A 1 98 ? 5.902 -0.047 6.764 1.00 94.31 98 ILE A CA 1
ATOM 757 C C . ILE A 1 98 ? 6.569 -1.419 6.880 1.00 94.31 98 ILE A C 1
ATOM 759 O O . ILE A 1 98 ? 7.543 -1.717 6.195 1.00 94.31 98 ILE A O 1
ATOM 763 N N . VAL A 1 99 ? 6.026 -2.271 7.747 1.00 92.19 99 VAL A N 1
ATOM 764 C CA . VAL A 1 99 ? 6.591 -3.601 8.043 1.00 92.19 99 VAL A CA 1
ATOM 765 C C . VAL A 1 99 ? 5.904 -4.742 7.291 1.00 92.19 99 VAL A C 1
ATOM 767 O O . VAL A 1 99 ? 6.414 -5.860 7.271 1.00 92.19 99 VAL A O 1
ATOM 770 N N . LYS A 1 100 ? 4.731 -4.491 6.696 1.00 92.50 100 LYS A N 1
ATOM 771 C CA . LYS A 1 100 ? 3.934 -5.492 5.967 1.00 92.50 100 LYS A CA 1
ATOM 772 C C . LYS A 1 100 ? 3.550 -4.972 4.576 1.00 92.50 100 LYS A C 1
ATOM 774 O O . LYS A 1 100 ? 2.368 -4.7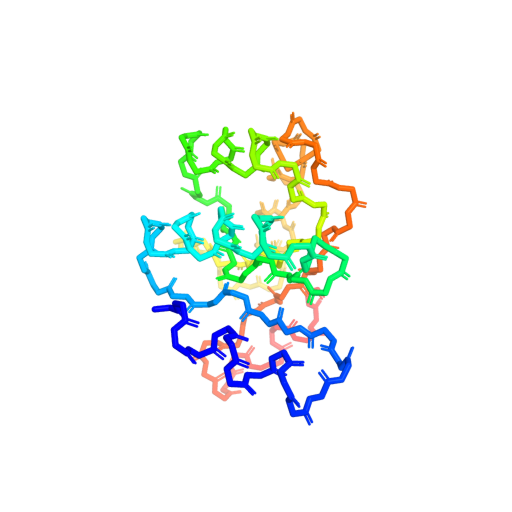07 4.331 1.00 92.50 100 LYS A O 1
ATOM 779 N N . PRO A 1 101 ? 4.527 -4.788 3.669 1.00 95.56 101 PRO A N 1
ATOM 780 C CA . PRO A 1 101 ? 4.229 -4.434 2.290 1.00 95.56 101 PRO A CA 1
ATOM 781 C C . PRO A 1 101 ? 3.558 -5.613 1.569 1.00 95.56 101 PRO A C 1
ATOM 783 O O . PRO A 1 101 ? 4.029 -6.749 1.634 1.00 95.56 101 PRO A O 1
ATOM 786 N N . ILE A 1 102 ? 2.466 -5.337 0.861 1.00 97.06 102 ILE A N 1
ATOM 787 C CA . ILE A 1 102 ? 1.813 -6.271 -0.063 1.00 97.06 102 ILE A CA 1
ATOM 788 C C . ILE A 1 102 ? 2.122 -5.781 -1.474 1.00 97.06 102 ILE A C 1
ATOM 790 O O . ILE A 1 102 ? 1.735 -4.673 -1.834 1.00 97.06 102 ILE A O 1
ATOM 794 N N . ILE A 1 103 ? 2.843 -6.572 -2.266 1.00 96.69 103 ILE A N 1
ATOM 795 C CA . ILE A 1 103 ? 3.233 -6.157 -3.617 1.00 96.69 103 ILE A CA 1
ATOM 796 C C . ILE A 1 103 ? 2.092 -6.446 -4.596 1.00 96.69 103 ILE A C 1
ATOM 798 O O . ILE A 1 103 ? 1.698 -7.599 -4.767 1.00 96.69 103 ILE A O 1
ATOM 802 N N . ASP A 1 104 ? 1.594 -5.403 -5.257 1.00 97.00 104 ASP A N 1
ATOM 803 C CA . ASP A 1 104 ? 0.707 -5.504 -6.416 1.00 97.00 104 ASP A CA 1
ATOM 804 C C . ASP A 1 104 ? 1.537 -5.251 -7.677 1.00 97.00 104 ASP A C 1
ATOM 806 O O . ASP A 1 104 ? 2.072 -4.160 -7.881 1.00 97.00 104 ASP A O 1
ATOM 810 N N . THR A 1 105 ? 1.678 -6.267 -8.529 1.00 95.25 105 THR A N 1
ATOM 811 C CA . THR A 1 105 ? 2.530 -6.186 -9.722 1.00 95.25 105 THR A CA 1
ATOM 812 C C . THR A 1 105 ? 1.901 -5.418 -10.882 1.00 95.25 105 THR A C 1
ATOM 814 O O . THR A 1 105 ? 2.555 -5.293 -11.916 1.00 95.25 105 THR A O 1
ATOM 817 N N . TYR A 1 106 ? 0.695 -4.866 -10.715 1.00 93.44 106 TYR A N 1
ATOM 818 C CA . TYR A 1 106 ? -0.029 -4.001 -11.647 1.00 93.44 106 TYR A CA 1
ATOM 819 C C . TYR A 1 106 ? -0.349 -4.628 -13.012 1.00 93.44 106 TYR A C 1
ATOM 821 O O . TYR A 1 106 ? 0.488 -4.720 -13.910 1.00 93.44 106 TYR A O 1
ATOM 829 N N . VAL A 1 107 ? -1.604 -4.997 -13.242 1.00 94.44 107 VAL A N 1
ATOM 830 C CA . VAL A 1 107 ? -2.072 -5.404 -14.577 1.00 94.44 107 VAL A CA 1
ATOM 831 C C . VAL A 1 107 ? -2.605 -4.168 -15.304 1.00 94.44 107 VAL A C 1
ATOM 833 O O . VAL A 1 107 ? -3.632 -3.625 -14.915 1.00 94.44 107 VAL A O 1
ATOM 836 N N . PHE A 1 108 ? -1.908 -3.720 -16.352 1.00 89.56 108 PHE A N 1
ATOM 837 C CA . PHE A 1 108 ? -2.309 -2.549 -17.146 1.00 89.56 108 PHE A CA 1
ATOM 838 C C . PHE A 1 108 ? -3.512 -2.877 -18.044 1.00 89.56 108 PHE A C 1
ATOM 840 O O . PHE A 1 108 ? -4.509 -2.164 -18.079 1.00 89.56 108 PHE A O 1
ATOM 847 N N . ASP A 1 109 ? -3.405 -3.995 -18.755 1.00 92.31 109 ASP A N 1
ATOM 848 C CA . ASP A 1 109 ? -4.402 -4.558 -19.659 1.00 92.31 109 ASP A CA 1
ATOM 849 C C . ASP A 1 109 ? -4.275 -6.095 -19.737 1.00 92.31 109 ASP A C 1
ATOM 851 O O . ASP A 1 109 ? -3.359 -6.694 -19.163 1.00 92.31 109 ASP A O 1
ATOM 855 N N . ILE A 1 110 ? -5.193 -6.749 -20.459 1.00 94.44 110 ILE A N 1
ATOM 856 C CA . ILE A 1 110 ? -5.206 -8.215 -20.612 1.00 94.44 110 ILE A CA 1
ATOM 857 C C . ILE A 1 110 ? -3.869 -8.755 -21.171 1.00 94.44 110 ILE A C 1
ATOM 859 O O . ILE A 1 110 ? -3.334 -9.696 -20.578 1.00 94.44 110 ILE A O 1
ATOM 863 N N . PRO A 1 111 ? -3.275 -8.193 -22.248 1.00 92.81 111 PRO A N 1
ATOM 864 C CA . PRO A 1 111 ? -1.960 -8.627 -22.734 1.00 92.81 111 PRO A CA 1
ATOM 865 C C . PRO A 1 111 ? -0.839 -8.540 -21.688 1.00 92.81 111 PRO A C 1
ATOM 867 O O . PRO A 1 111 ? 0.010 -9.435 -21.605 1.00 92.81 111 PRO A O 1
ATOM 870 N N . SER A 1 112 ? -0.839 -7.489 -20.865 1.00 90.44 112 SER A N 1
ATOM 871 C CA . SER A 1 112 ? 0.181 -7.270 -19.837 1.00 90.44 112 SER A CA 1
ATOM 872 C C . SER A 1 112 ? 0.093 -8.240 -18.657 1.00 90.44 112 SER A C 1
ATOM 874 O O . SER A 1 112 ? 1.054 -8.329 -17.892 1.00 90.44 112 SER A O 1
ATOM 876 N N . LEU A 1 113 ? -1.003 -8.999 -18.512 1.00 94.50 113 LEU A N 1
ATOM 877 C CA . LEU A 1 113 ? -1.202 -9.934 -17.400 1.00 94.50 113 LEU A CA 1
ATOM 878 C C . LEU A 1 113 ? -0.012 -10.883 -17.243 1.00 94.50 113 LEU A C 1
ATOM 880 O O . LEU A 1 113 ? 0.518 -11.035 -16.150 1.00 94.50 113 LEU A O 1
ATOM 884 N N . SER A 1 114 ? 0.471 -11.458 -18.347 1.00 94.81 114 SER A N 1
ATOM 885 C CA . SER A 1 114 ? 1.606 -12.390 -18.308 1.00 94.81 114 SER A CA 1
ATOM 886 C C . SER A 1 114 ? 2.916 -11.752 -17.825 1.00 94.81 114 SER A C 1
ATOM 888 O O . SER A 1 114 ? 3.772 -12.444 -17.272 1.00 94.81 114 SER A O 1
ATOM 890 N N . LEU A 1 115 ? 3.080 -10.441 -18.031 1.00 93.44 115 LEU A N 1
ATOM 891 C CA . LEU A 1 115 ? 4.217 -9.668 -17.533 1.00 93.44 115 LEU A CA 1
ATOM 892 C C . LEU A 1 115 ? 4.055 -9.374 -16.040 1.00 93.44 115 LEU A C 1
ATOM 894 O O . LEU A 1 115 ? 5.033 -9.467 -15.301 1.00 93.44 115 LEU A O 1
ATOM 898 N N . ALA A 1 116 ? 2.835 -9.083 -15.589 1.00 92.31 116 ALA A N 1
ATOM 899 C CA . ALA A 1 116 ? 2.532 -8.867 -14.178 1.00 92.31 116 ALA A CA 1
ATOM 900 C C . ALA A 1 116 ? 2.723 -10.142 -13.344 1.00 92.31 116 ALA A C 1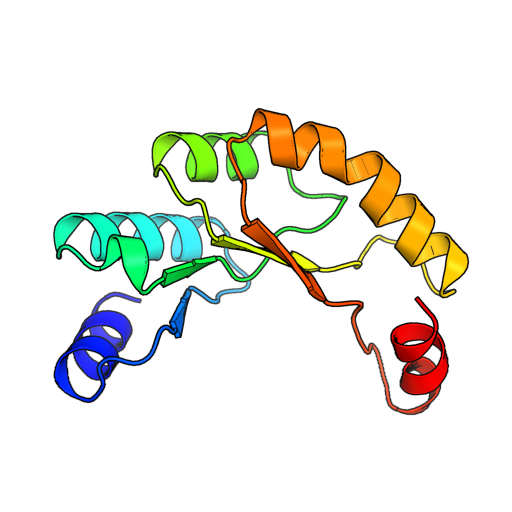
ATOM 902 O O . ALA A 1 116 ? 3.292 -10.084 -12.261 1.00 92.31 116 ALA A O 1
ATOM 903 N N . THR A 1 117 ? 2.314 -11.310 -13.851 1.00 92.38 117 THR A N 1
ATOM 904 C CA . THR A 1 117 ? 2.409 -12.580 -13.104 1.00 92.38 117 THR A CA 1
ATOM 905 C C . THR A 1 117 ? 3.815 -13.183 -13.052 1.00 92.38 117 THR A C 1
ATOM 907 O O . THR A 1 117 ? 4.030 -14.155 -12.338 1.00 92.38 117 THR A O 1
ATOM 910 N N . LYS A 1 118 ? 4.753 -12.684 -13.867 1.00 89.94 118 LYS A N 1
ATOM 911 C CA . LYS A 1 118 ? 6.169 -13.106 -13.871 1.00 89.94 118 LYS A CA 1
ATOM 912 C C . LYS A 1 118 ? 7.079 -12.175 -13.064 1.00 89.94 118 LYS A C 1
ATOM 914 O O . LYS A 1 118 ? 8.283 -12.430 -13.011 1.00 89.94 118 LYS A O 1
ATOM 919 N N . ALA A 1 119 ? 6.530 -11.066 -12.571 1.00 76.06 119 ALA A N 1
ATOM 920 C CA . ALA A 1 119 ? 7.226 -10.121 -11.709 1.00 76.06 119 ALA A CA 1
ATOM 921 C C . ALA A 1 119 ? 7.272 -10.639 -10.267 1.00 76.06 119 ALA A C 1
ATOM 923 O O . ALA A 1 119 ? 6.380 -11.436 -9.902 1.00 76.06 119 ALA A O 1
#

Radius of gyration: 14.9 Å; chains: 1; bounding box: 36×27×39 Å

Foldseek 3Di:
DLVVLVVDVVPDPAADELDDPDLVSSLVVLQNCVVVPNLVRYEYEAAELPHDLVSLLSCLVSQRQHHEYELDDVPQQALVSSVVSVVVRVVSNVVSVHNHYDYQLDDPDPVSVVRSVSD

Organism: NCBI:txid412755

InterPro domains:
  IPR000489 Pterin-binding domain [PS50972] (1-119)
  IPR011005 Dihydropteroate synthase-like superfamily [G3DSA:3.20.20.20] (1-118)
  IPR011005 Dihydropteroate synthase-like superfamily [SSF51717] (1-112)
  IPR023467 Tetrahydromethanopterin S-methyltransferase, subunit H/Methyltransferase Mtx, subunit H [PF02007] (1-116)